Protein AF-W4FJN4-F1 (afdb_monomer_lite)

Foldseek 3Di:
DDDDDDDDDDPDPDDDPDPPPDPPPQDPVNLVVLQVVQVVQDDPNDHDPCSLVVSCVVVVHDSVLSVLQNVQQVVCVVVVDPGGDRDDPQDDPDDDDQPDDPVLLVVLQVPDDPVQNPDPVSSCVSSVNDDDD

Organism: Aphanomyces astaci (NCBI:txid112090)

InterPro domains:
  IPR056671 Domain of unknown function DUF7769 [PF24964] (26-80)

Radius of gyration: 27.12 Å; chains: 1; bounding box: 50×63×82 Å

Secondary structure (DSSP, 8-state):
---------------PPP------PPPHHHHHHHHHHHHHH-BTTBPPTTHHHHHHHHTTS-HHHHHHHHHHHHHHHHTT-SS-----SS-TT-SPPPSS-HHHHHHHHHHS-GGGGSSHHHHHHHH--S---

Structure (mmCIF, N/CA/C/O backbone):
data_AF-W4FJN4-F1
#
_entry.id   AF-W4FJN4-F1
#
loop_
_atom_site.group_PDB
_atom_site.id
_atom_site.type_symbol
_atom_site.label_atom_id
_atom_site.label_alt_id
_atom_site.label_comp_id
_atom_site.label_asym_id
_atom_site.label_entity_id
_atom_site.label_seq_id
_atom_site.pdbx_PDB_ins_code
_atom_site.Cartn_x
_atom_site.Cartn_y
_atom_site.Cartn_z
_atom_site.occupancy
_atom_site.B_iso_or_equiv
_atom_site.auth_seq_id
_atom_site.auth_comp_id
_atom_site.auth_asym_id
_atom_site.auth_atom_id
_atom_site.pdbx_PDB_model_num
ATOM 1 N N . MET A 1 1 ? -7.829 47.337 -46.753 1.00 44.72 1 MET A N 1
ATOM 2 C CA . MET A 1 1 ? -7.015 46.682 -45.707 1.00 44.72 1 MET A CA 1
ATOM 3 C C . MET A 1 1 ? -7.928 46.380 -44.525 1.00 44.72 1 MET A C 1
ATOM 5 O O . MET A 1 1 ? -8.269 47.316 -43.812 1.00 44.72 1 MET A O 1
ATOM 9 N N . PRO A 1 2 ? -8.456 45.152 -44.391 1.00 44.38 2 PRO A N 1
ATOM 10 C CA . PRO A 1 2 ? -9.391 44.822 -43.322 1.00 44.38 2 PRO A CA 1
ATOM 11 C C . PRO A 1 2 ? -8.666 44.560 -41.995 1.00 44.38 2 PRO A C 1
ATOM 13 O O . PRO A 1 2 ? -7.574 44.000 -41.954 1.00 44.38 2 PRO A O 1
ATOM 16 N N . GLN A 1 3 ? -9.314 45.019 -40.929 1.00 43.03 3 GLN A N 1
ATOM 17 C CA . GLN A 1 3 ? -8.915 44.954 -39.527 1.00 43.03 3 GLN A CA 1
ATOM 18 C C . GLN A 1 3 ? -8.978 43.505 -39.021 1.00 43.03 3 GLN A C 1
ATOM 20 O O . GLN A 1 3 ? -9.995 42.838 -39.206 1.00 43.03 3 GLN A O 1
ATOM 25 N N . GLN A 1 4 ? -7.926 43.024 -38.356 1.00 43.47 4 GLN A N 1
ATOM 26 C CA . GLN A 1 4 ? -7.925 41.703 -37.728 1.00 43.47 4 GLN A CA 1
ATOM 27 C C . GLN A 1 4 ? -8.378 41.826 -36.270 1.00 43.47 4 GLN A C 1
ATOM 29 O O . GLN A 1 4 ? -7.708 42.414 -35.424 1.00 43.47 4 GLN A O 1
ATOM 34 N N . THR A 1 5 ? -9.565 41.293 -36.001 1.00 53.88 5 THR A N 1
ATOM 35 C CA . THR A 1 5 ? -10.215 41.248 -34.691 1.00 53.88 5 THR A CA 1
ATOM 36 C C . THR A 1 5 ? -9.515 40.253 -33.767 1.00 53.88 5 THR A C 1
ATOM 38 O O . THR A 1 5 ? -9.369 39.078 -34.108 1.00 53.88 5 THR A O 1
ATOM 41 N N . ASN A 1 6 ? -9.130 40.714 -32.579 1.00 45.78 6 ASN A N 1
ATOM 42 C CA . ASN A 1 6 ? -8.540 39.904 -31.519 1.00 45.78 6 ASN A CA 1
ATOM 43 C C . ASN A 1 6 ? -9.647 39.083 -30.823 1.00 45.78 6 ASN A C 1
ATOM 45 O O . ASN A 1 6 ? -10.497 39.650 -30.138 1.00 45.78 6 ASN A O 1
ATOM 49 N N . MET A 1 7 ? -9.659 37.760 -31.008 1.00 37.69 7 MET A N 1
ATOM 50 C CA . MET A 1 7 ? -10.557 36.833 -30.305 1.00 37.69 7 MET A CA 1
ATOM 51 C C . MET A 1 7 ? -9.766 36.058 -29.245 1.00 37.69 7 MET A C 1
ATOM 53 O O . MET A 1 7 ? -8.932 35.214 -29.565 1.00 37.69 7 MET A O 1
ATOM 57 N N . SER A 1 8 ? -10.044 36.348 -27.974 1.00 46.12 8 SER A N 1
ATOM 58 C CA . SER A 1 8 ? -9.576 35.583 -26.813 1.00 46.12 8 SER A CA 1
ATOM 59 C C . SER A 1 8 ? -10.235 34.203 -26.741 1.00 46.12 8 SER A C 1
ATOM 61 O O . SER A 1 8 ? -11.449 34.111 -26.925 1.00 46.12 8 SER A O 1
ATOM 63 N N . PRO A 1 9 ? -9.536 33.167 -26.252 1.00 44.12 9 PRO A N 1
ATOM 64 C CA . PRO A 1 9 ? -10.188 32.096 -25.523 1.00 44.12 9 PRO A CA 1
ATOM 65 C C . PRO A 1 9 ? -10.043 32.333 -24.016 1.00 44.12 9 PRO A C 1
ATOM 67 O O . PRO A 1 9 ? -8.969 32.253 -23.422 1.00 44.12 9 PRO A O 1
ATOM 70 N N . LYS A 1 10 ? -11.187 32.633 -23.400 1.00 42.94 10 LYS A N 1
ATOM 71 C CA . LYS A 1 10 ? -11.436 32.622 -21.958 1.00 42.94 10 LYS A CA 1
ATOM 72 C C . LYS A 1 10 ? -11.118 31.225 -21.416 1.00 42.94 10 LYS A C 1
ATOM 74 O O . LYS A 1 10 ? -11.887 30.291 -21.626 1.00 42.94 10 LYS A O 1
ATOM 79 N N . VAL A 1 11 ? -9.989 31.079 -20.727 1.00 39.72 11 VAL A N 1
ATOM 80 C CA . VAL A 1 11 ? -9.636 29.846 -20.011 1.00 39.72 11 VAL A CA 1
ATOM 81 C C . VAL A 1 11 ? -10.647 29.630 -18.888 1.00 39.72 11 VAL A C 1
ATOM 83 O O . VAL A 1 11 ? -10.662 30.344 -17.885 1.00 39.72 11 VAL A O 1
ATOM 86 N N . ALA A 1 12 ? -11.537 28.659 -19.085 1.00 39.62 12 ALA A N 1
ATOM 87 C CA . ALA A 1 12 ? -12.405 28.155 -18.038 1.00 39.62 12 ALA A CA 1
ATOM 88 C C . ALA A 1 12 ? -11.524 27.496 -16.970 1.00 39.62 12 ALA A C 1
ATOM 90 O O . ALA A 1 12 ? -10.862 26.489 -17.222 1.00 39.62 12 ALA A O 1
ATOM 91 N N . SER A 1 13 ? -11.497 28.101 -15.783 1.00 43.59 13 SER A N 1
ATOM 92 C CA . SER A 1 13 ? -10.880 27.531 -14.590 1.00 43.59 13 SER A CA 1
ATOM 93 C C . SER A 1 13 ? -11.606 26.232 -14.246 1.00 43.59 13 SER A C 1
ATOM 95 O O . SER A 1 13 ? -12.709 26.247 -13.696 1.00 43.59 13 SER A O 1
ATOM 97 N N . ALA A 1 14 ? -11.023 25.099 -14.638 1.00 51.50 14 ALA A N 1
ATOM 98 C CA . ALA A 1 14 ? -11.490 23.790 -14.222 1.00 51.50 14 ALA A CA 1
ATOM 99 C C . ALA A 1 14 ? -11.287 23.683 -12.707 1.00 51.50 14 ALA A C 1
ATOM 101 O O . ALA A 1 14 ? -10.160 23.578 -12.219 1.00 51.50 14 ALA A O 1
ATOM 102 N N . VAL A 1 15 ? -12.390 23.746 -11.960 1.00 49.38 15 VAL A N 1
ATOM 103 C CA . VAL A 1 15 ? -12.421 23.469 -10.524 1.00 49.38 15 VAL A CA 1
ATOM 104 C C . VAL A 1 15 ? -11.845 22.072 -10.314 1.00 49.38 15 VAL A C 1
ATOM 106 O O . VAL A 1 15 ? -12.453 21.069 -10.685 1.00 49.38 15 VAL A O 1
ATOM 109 N N . ALA A 1 16 ? -10.639 22.016 -9.750 1.00 52.22 16 ALA A N 1
ATOM 110 C CA . ALA A 1 16 ? -10.006 20.765 -9.372 1.00 52.22 16 ALA A CA 1
ATOM 111 C C . ALA A 1 16 ? -10.939 20.010 -8.407 1.00 52.22 16 ALA A C 1
ATOM 113 O O . ALA A 1 16 ? -11.450 20.622 -7.461 1.00 52.22 16 ALA A O 1
ATOM 114 N N . PRO A 1 17 ? -11.178 18.702 -8.608 1.00 46.06 17 PRO A N 1
ATOM 115 C CA . PRO A 1 17 ? -12.047 17.947 -7.722 1.00 46.06 17 PRO A CA 1
ATOM 116 C C . PRO A 1 17 ? -11.503 18.013 -6.294 1.00 46.06 17 PRO A C 1
ATOM 118 O O . PRO A 1 17 ? -10.303 17.842 -6.052 1.00 46.06 17 PRO A O 1
ATOM 121 N N . ALA A 1 18 ? -12.401 18.274 -5.345 1.00 50.91 18 ALA A N 1
ATOM 122 C CA . ALA A 1 18 ? -12.087 18.310 -3.927 1.00 50.91 18 ALA A CA 1
ATOM 123 C C . ALA A 1 18 ? -11.326 17.034 -3.537 1.00 50.91 18 ALA A C 1
ATOM 125 O O . ALA A 1 18 ? -11.821 15.920 -3.715 1.00 50.91 18 ALA A O 1
ATOM 126 N N . ARG A 1 19 ? -10.100 17.191 -3.016 1.00 48.19 19 ARG A N 1
ATOM 127 C CA . ARG A 1 19 ? -9.284 16.080 -2.507 1.00 48.19 19 ARG A CA 1
ATOM 128 C C . ARG A 1 19 ? -10.119 15.309 -1.489 1.00 48.19 19 ARG A C 1
ATOM 130 O O . ARG A 1 19 ? -10.310 15.784 -0.369 1.00 48.19 19 ARG A O 1
ATOM 137 N N . VAL A 1 20 ? -10.570 14.110 -1.851 1.00 51.72 20 VAL A N 1
ATOM 138 C CA . VAL A 1 20 ? -11.131 13.156 -0.894 1.00 51.72 20 VAL A CA 1
ATOM 139 C C . VAL A 1 20 ? -10.001 12.811 0.075 1.00 51.72 20 VAL A C 1
ATOM 141 O O . VAL A 1 20 ? -9.142 11.976 -0.203 1.00 51.72 20 VAL A O 1
ATOM 144 N N . ARG A 1 21 ? -9.939 13.524 1.205 1.00 48.69 21 ARG A N 1
ATOM 145 C CA . ARG A 1 21 ? -8.987 13.282 2.295 1.00 48.69 21 ARG A CA 1
ATOM 146 C C . ARG A 1 21 ? -9.430 12.059 3.091 1.00 48.69 21 ARG A C 1
ATOM 148 O O . ARG A 1 21 ? -9.800 12.141 4.250 1.00 48.69 21 ARG A O 1
ATOM 155 N N . GLY A 1 22 ? -9.331 10.908 2.444 1.00 49.91 22 GLY A N 1
ATOM 156 C CA . GLY A 1 22 ? -9.168 9.617 3.085 1.00 49.91 22 GLY A CA 1
ATOM 157 C C . GLY A 1 22 ? -8.015 8.943 2.365 1.00 49.91 22 GLY A C 1
ATOM 158 O O . GLY A 1 22 ? -8.133 8.649 1.179 1.00 49.91 22 GLY A O 1
ATOM 159 N N . LYS A 1 23 ? -6.875 8.755 3.037 1.00 58.75 23 LYS A N 1
ATOM 160 C CA . LYS A 1 23 ? -5.744 7.996 2.487 1.00 58.75 23 LYS A CA 1
ATOM 161 C C . LYS A 1 23 ? -6.207 6.548 2.317 1.00 58.75 23 LYS A C 1
ATOM 163 O O . LYS A 1 23 ? -6.038 5.740 3.223 1.00 58.75 23 LYS A O 1
ATOM 168 N N . LYS A 1 24 ? -6.840 6.224 1.188 1.00 66.50 24 LYS A N 1
ATOM 169 C CA . LYS A 1 24 ? -7.115 4.836 0.823 1.00 66.50 24 LYS A CA 1
ATOM 170 C C . LYS A 1 24 ? -5.751 4.174 0.665 1.00 66.50 24 LYS A C 1
ATOM 172 O O . LYS A 1 24 ? -4.945 4.595 -0.163 1.00 66.50 24 LYS A O 1
ATOM 177 N N . HIS A 1 25 ? -5.445 3.216 1.535 1.00 77.94 25 HIS A N 1
ATOM 178 C CA . HIS A 1 25 ? -4.229 2.429 1.394 1.00 77.94 25 HIS A CA 1
ATOM 179 C C . HIS A 1 25 ? -4.260 1.744 0.028 1.00 77.94 25 HIS A C 1
ATOM 181 O O . HIS A 1 25 ? -5.277 1.154 -0.331 1.00 77.94 25 HIS A O 1
ATOM 187 N N . LEU A 1 26 ? -3.156 1.827 -0.721 1.00 88.00 26 LEU A N 1
ATOM 188 C CA . LEU A 1 26 ? -3.045 1.108 -1.987 1.00 88.00 26 LEU A CA 1
ATOM 189 C C . LEU A 1 26 ? -3.280 -0.382 -1.744 1.00 88.00 26 LEU A C 1
ATOM 191 O O . LEU A 1 26 ? -2.601 -0.982 -0.898 1.00 88.00 26 LEU A O 1
ATOM 195 N N . THR A 1 27 ? -4.221 -0.952 -2.493 1.00 89.44 27 THR A N 1
ATOM 196 C CA . THR A 1 27 ? -4.512 -2.386 -2.465 1.00 89.44 27 THR A CA 1
ATOM 197 C C . THR A 1 27 ? -3.313 -3.175 -2.986 1.00 89.44 27 THR A C 1
ATOM 199 O O . THR A 1 27 ? -2.436 -2.633 -3.663 1.00 89.44 27 THR A O 1
ATOM 202 N N . LEU A 1 28 ? -3.255 -4.473 -2.680 1.00 89.81 28 LEU A N 1
ATOM 203 C CA . LEU A 1 28 ? -2.182 -5.328 -3.186 1.00 89.81 28 LEU A CA 1
ATOM 204 C C . LEU A 1 28 ? -2.148 -5.323 -4.725 1.00 89.81 28 LEU A C 1
ATOM 206 O O . LEU A 1 28 ? -1.089 -5.103 -5.299 1.00 89.81 28 LEU A O 1
ATOM 210 N N . ALA A 1 29 ? -3.305 -5.436 -5.383 1.00 90.94 29 ALA A N 1
ATOM 211 C CA . ALA A 1 29 ? -3.412 -5.376 -6.842 1.00 90.94 29 ALA A CA 1
ATOM 212 C C . ALA A 1 29 ? -2.872 -4.056 -7.429 1.00 90.94 29 ALA A C 1
ATOM 214 O O . ALA A 1 29 ? -2.100 -4.074 -8.384 1.00 90.94 29 ALA A O 1
ATOM 215 N N . GLN A 1 30 ? -3.195 -2.908 -6.816 1.00 92.69 30 GLN A N 1
ATOM 216 C CA . GLN A 1 30 ? -2.644 -1.613 -7.239 1.00 92.69 30 GLN A CA 1
ATOM 217 C C . GLN A 1 30 ? -1.121 -1.570 -7.101 1.00 92.69 30 GLN A C 1
ATOM 219 O O . GLN A 1 30 ? -0.431 -1.045 -7.969 1.00 92.69 30 GLN A O 1
ATOM 224 N N . ARG A 1 31 ? -0.584 -2.137 -6.019 1.00 94.75 31 ARG A N 1
ATOM 225 C CA . ARG A 1 31 ? 0.862 -2.207 -5.789 1.00 94.75 31 ARG A CA 1
ATOM 226 C C . ARG A 1 31 ? 1.578 -3.106 -6.795 1.00 94.75 31 ARG A C 1
ATOM 228 O O . ARG A 1 31 ? 2.667 -2.739 -7.225 1.00 94.75 31 ARG A O 1
ATOM 235 N N . HIS A 1 32 ? 0.971 -4.230 -7.180 1.00 94.25 32 HIS A N 1
ATOM 236 C CA . HIS A 1 32 ? 1.477 -5.073 -8.266 1.00 94.25 32 HIS A CA 1
ATOM 237 C C . HIS A 1 32 ? 1.516 -4.299 -9.578 1.00 94.25 32 HIS A C 1
ATOM 239 O O . HIS A 1 32 ? 2.577 -4.210 -10.188 1.00 94.25 32 HIS A O 1
ATOM 245 N N . ARG A 1 33 ? 0.414 -3.633 -9.943 1.00 95.56 33 ARG A N 1
ATOM 246 C CA . ARG A 1 33 ? 0.359 -2.853 -11.182 1.00 95.56 33 ARG A CA 1
ATOM 247 C C . ARG A 1 33 ? 1.392 -1.724 -11.219 1.00 95.56 33 ARG A C 1
ATOM 249 O O . ARG A 1 33 ? 2.010 -1.492 -12.250 1.00 95.56 33 ARG A O 1
ATOM 256 N N . ILE A 1 34 ? 1.612 -1.045 -10.091 1.00 96.00 34 ILE A N 1
ATOM 257 C CA . ILE A 1 34 ? 2.682 -0.045 -9.949 1.00 96.00 34 ILE A CA 1
ATOM 258 C C . ILE A 1 34 ? 4.050 -0.671 -10.218 1.00 96.00 34 ILE A C 1
ATOM 260 O O . ILE A 1 34 ? 4.863 -0.083 -10.922 1.00 96.00 34 ILE A O 1
ATOM 264 N N . TYR A 1 35 ? 4.327 -1.833 -9.627 1.00 95.69 35 TYR A N 1
ATOM 265 C CA . TYR A 1 35 ? 5.623 -2.482 -9.773 1.00 95.69 35 TYR A CA 1
ATOM 266 C C . TYR A 1 35 ? 5.871 -2.970 -11.204 1.00 95.69 35 TYR A C 1
ATOM 268 O O . TYR A 1 35 ? 6.958 -2.748 -11.723 1.00 95.69 35 TYR A O 1
ATOM 276 N N . GLU A 1 36 ? 4.865 -3.555 -11.854 1.00 95.12 36 GLU A N 1
ATOM 277 C CA . GLU A 1 36 ? 4.913 -3.930 -13.274 1.00 95.12 36 GLU A CA 1
ATOM 278 C C . GLU A 1 36 ? 5.208 -2.724 -14.167 1.00 95.12 36 GLU A C 1
ATOM 280 O O . GLU A 1 36 ? 6.133 -2.771 -14.967 1.00 95.12 36 GLU A O 1
ATOM 285 N N . LEU A 1 37 ? 4.502 -1.608 -13.965 1.00 96.00 37 LEU A N 1
ATOM 286 C CA . LEU A 1 37 ? 4.737 -0.385 -14.731 1.00 96.00 37 LEU A CA 1
ATOM 287 C C . LEU A 1 37 ? 6.160 0.154 -14.526 1.00 96.00 37 LEU A C 1
ATOM 289 O O . LEU A 1 37 ? 6.801 0.615 -15.464 1.00 96.00 37 LEU A O 1
ATOM 293 N N . LEU A 1 38 ? 6.688 0.085 -13.301 1.00 95.81 38 LEU A N 1
ATOM 294 C CA . LEU A 1 38 ? 8.082 0.450 -13.052 1.00 95.81 38 LEU A CA 1
ATOM 295 C C . LEU A 1 38 ? 9.054 -0.499 -13.759 1.00 95.81 38 LEU A C 1
ATOM 297 O O . LEU A 1 38 ? 10.090 -0.033 -14.213 1.00 95.81 38 LEU A O 1
ATOM 301 N N . LEU A 1 39 ? 8.747 -1.794 -13.868 1.00 94.38 39 LEU A N 1
ATOM 302 C CA . LEU A 1 39 ? 9.565 -2.736 -14.637 1.00 94.38 39 LEU A CA 1
ATOM 303 C C . LEU A 1 39 ? 9.524 -2.437 -16.140 1.00 94.38 39 LEU A C 1
ATOM 305 O O . LEU A 1 39 ? 10.571 -2.493 -16.771 1.00 94.38 39 LEU A O 1
ATOM 309 N N . GLU A 1 40 ? 8.362 -2.070 -16.689 1.00 94.88 40 GLU A N 1
ATOM 310 C CA . GLU A 1 40 ? 8.206 -1.652 -18.093 1.00 94.88 40 GLU A CA 1
ATOM 311 C C . GLU A 1 40 ? 9.023 -0.385 -18.406 1.00 94.88 40 GLU A C 1
ATOM 313 O O . GLU A 1 40 ? 9.625 -0.267 -19.470 1.00 94.88 40 GLU A O 1
ATOM 318 N N . ILE A 1 41 ? 9.064 0.560 -17.463 1.00 93.88 41 ILE A N 1
ATOM 319 C CA . ILE A 1 41 ? 9.801 1.827 -17.584 1.00 93.88 41 ILE A CA 1
ATOM 320 C C . ILE A 1 41 ? 11.309 1.646 -17.330 1.00 93.88 41 ILE A C 1
ATOM 322 O O . ILE A 1 41 ? 12.133 2.451 -17.771 1.00 93.88 41 ILE A O 1
ATOM 326 N N . CYS A 1 42 ? 11.680 0.629 -16.559 1.00 94.19 42 CYS A N 1
ATOM 327 C CA . CYS A 1 42 ? 13.047 0.399 -16.132 1.00 94.19 42 CYS A CA 1
ATOM 328 C C . CYS A 1 42 ? 13.904 -0.118 -17.290 1.00 94.19 42 CYS A C 1
ATOM 330 O O . CYS A 1 42 ? 13.628 -1.159 -17.880 1.00 94.19 42 CYS A O 1
ATOM 332 N N . VAL A 1 43 ? 15.005 0.577 -17.564 1.00 91.81 43 VAL A N 1
ATOM 333 C CA . VAL A 1 43 ? 15.974 0.191 -18.592 1.00 91.81 43 VAL A CA 1
ATOM 334 C C . VAL A 1 43 ? 17.271 -0.190 -17.894 1.00 91.81 43 VAL A C 1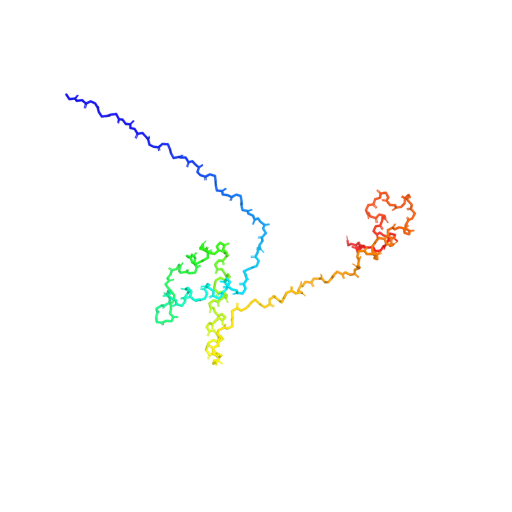
ATOM 336 O O . VAL A 1 43 ? 17.779 0.559 -17.063 1.00 91.81 43 VAL A O 1
ATOM 339 N N . GLN A 1 44 ? 17.790 -1.386 -18.187 1.00 88.12 44 GLN A N 1
ATOM 340 C CA . GLN A 1 44 ? 19.026 -1.920 -17.588 1.00 88.12 44 GLN A CA 1
ATOM 341 C C . GLN A 1 44 ? 19.032 -1.950 -16.045 1.00 88.12 44 GLN A C 1
ATOM 343 O O . GLN A 1 44 ? 20.081 -1.912 -15.409 1.00 88.12 44 GLN A O 1
ATOM 348 N N . GLY A 1 45 ? 17.858 -2.060 -15.418 1.00 85.56 45 GLY A N 1
ATOM 349 C CA . GLY A 1 45 ? 17.743 -2.112 -13.959 1.00 85.56 45 GLY A CA 1
ATOM 350 C C . GLY A 1 45 ? 17.661 -0.746 -13.272 1.00 85.56 45 GLY A C 1
ATOM 351 O O . GLY A 1 45 ? 17.466 -0.723 -12.054 1.00 85.56 45 GLY A O 1
ATOM 352 N N . GLU A 1 46 ? 17.720 0.349 -14.036 1.00 90.25 46 GLU A N 1
ATOM 353 C CA . GLU A 1 46 ? 17.597 1.723 -13.554 1.00 90.25 46 GLU A CA 1
ATOM 354 C C . GLU A 1 46 ? 16.308 2.392 -14.045 1.00 90.25 46 GLU A C 1
ATOM 356 O O . GLU A 1 46 ? 15.770 2.085 -15.111 1.00 90.25 46 GLU A O 1
ATOM 361 N N . LEU A 1 47 ? 15.783 3.312 -13.237 1.00 92.94 47 LEU A N 1
ATOM 362 C CA . LEU A 1 47 ? 14.595 4.098 -13.567 1.00 92.94 47 LEU A CA 1
ATOM 363 C C . LEU A 1 47 ? 15.009 5.497 -14.010 1.00 92.94 47 LEU A C 1
ATOM 365 O O . LEU A 1 47 ? 15.836 6.141 -13.363 1.00 92.94 47 LEU A O 1
ATOM 369 N N . HIS A 1 48 ? 14.385 6.004 -15.073 1.00 91.31 48 HIS A N 1
ATOM 370 C CA . HIS A 1 48 ? 14.649 7.367 -15.520 1.00 91.31 48 HIS A CA 1
ATOM 371 C C . HIS A 1 48 ? 14.283 8.396 -14.440 1.00 91.31 48 HIS A C 1
ATOM 373 O O . HIS A 1 48 ? 13.401 8.196 -13.590 1.00 91.31 48 HIS A O 1
ATOM 379 N N . ARG A 1 49 ? 14.931 9.565 -14.501 1.00 92.25 49 ARG A N 1
ATOM 380 C CA . ARG A 1 49 ? 14.624 10.676 -13.597 1.00 92.25 49 ARG A CA 1
ATOM 381 C C . ARG A 1 49 ? 13.143 11.035 -13.712 1.00 92.25 49 ARG A C 1
ATOM 383 O O . ARG A 1 49 ? 12.611 11.193 -14.806 1.00 92.25 49 ARG A O 1
ATOM 390 N N . GLY A 1 50 ? 12.471 11.146 -12.570 1.00 93.25 50 GLY A N 1
ATOM 391 C CA . GLY A 1 50 ? 11.050 11.487 -12.521 1.00 93.25 50 GLY A CA 1
ATOM 392 C C . GLY A 1 50 ? 10.079 10.321 -12.740 1.00 93.25 50 GLY A C 1
ATOM 393 O O . GLY A 1 50 ? 8.892 10.532 -12.516 1.00 93.25 50 GLY A O 1
ATOM 394 N N . ALA A 1 51 ? 10.535 9.099 -13.058 1.00 94.31 51 ALA A N 1
ATOM 395 C CA . ALA A 1 51 ? 9.659 7.925 -13.211 1.00 94.31 51 ALA A CA 1
ATOM 396 C C . ALA A 1 51 ? 8.752 7.714 -11.990 1.00 94.31 51 ALA A C 1
ATOM 398 O O . ALA A 1 51 ? 7.541 7.549 -12.107 1.00 94.31 51 ALA A O 1
ATOM 399 N N . MET A 1 52 ? 9.327 7.825 -10.789 1.00 94.62 52 MET A N 1
ATOM 400 C CA . MET A 1 52 ? 8.581 7.682 -9.537 1.00 94.62 52 MET A CA 1
ATOM 401 C C . MET A 1 52 ? 7.479 8.734 -9.381 1.00 94.62 52 MET A C 1
ATOM 403 O O . MET A 1 52 ? 6.406 8.424 -8.873 1.00 94.62 52 MET A O 1
ATOM 407 N N . LEU A 1 53 ? 7.743 9.980 -9.793 1.00 95.50 53 LEU A N 1
ATOM 408 C CA . LEU A 1 53 ? 6.763 11.067 -9.733 1.00 95.50 53 LEU A CA 1
ATOM 409 C C . LEU A 1 53 ? 5.664 10.867 -10.775 1.00 95.50 53 LEU A C 1
ATOM 411 O O . LEU A 1 53 ? 4.493 11.042 -10.452 1.00 95.50 53 LEU A O 1
ATOM 415 N N . TYR A 1 54 ? 6.040 10.451 -11.983 1.00 95.19 54 TYR A N 1
ATOM 416 C CA . TYR A 1 54 ? 5.105 10.119 -13.050 1.00 95.19 54 TYR A CA 1
ATOM 417 C C . TYR A 1 54 ? 4.125 9.024 -12.605 1.00 95.19 54 TYR A C 1
ATOM 419 O O . TYR A 1 54 ? 2.913 9.237 -12.615 1.00 95.19 54 TYR A O 1
ATOM 427 N N . VAL A 1 55 ? 4.631 7.896 -12.097 1.00 95.69 55 VAL A N 1
ATOM 428 C CA . VAL A 1 55 ? 3.781 6.802 -11.600 1.00 95.69 55 VAL A CA 1
ATOM 429 C C . VAL A 1 55 ? 2.955 7.245 -10.386 1.00 95.69 55 VAL A C 1
ATOM 431 O O . VAL A 1 55 ? 1.773 6.926 -10.290 1.00 95.69 55 VAL A O 1
ATOM 434 N N . ALA A 1 56 ? 3.521 8.042 -9.476 1.00 94.50 56 ALA A N 1
ATOM 435 C CA . ALA A 1 56 ? 2.781 8.566 -8.327 1.00 94.50 56 ALA A CA 1
ATOM 436 C C . ALA A 1 56 ? 1.572 9.425 -8.735 1.00 94.50 56 ALA A C 1
ATOM 438 O O . ALA A 1 56 ? 0.521 9.336 -8.099 1.00 94.50 56 ALA A O 1
ATOM 439 N N . GLN A 1 57 ? 1.695 10.219 -9.804 1.00 94.25 57 GLN A N 1
ATOM 440 C CA . GLN A 1 57 ? 0.589 11.007 -10.349 1.00 94.25 57 GLN A CA 1
ATOM 441 C C . GLN A 1 57 ? -0.509 10.114 -10.943 1.00 94.25 57 GLN A C 1
ATOM 443 O O . GLN A 1 57 ? -1.681 10.346 -10.650 1.00 94.25 57 GLN A O 1
ATOM 448 N N . GLN A 1 58 ? -0.142 9.062 -11.687 1.00 93.56 58 GLN A N 1
ATOM 449 C CA . GLN A 1 58 ? -1.098 8.100 -12.263 1.00 93.56 58 GLN A CA 1
ATOM 450 C C . GLN A 1 58 ? -1.942 7.405 -11.183 1.00 93.56 58 GLN A C 1
ATOM 452 O O . GLN A 1 58 ? -3.153 7.260 -11.323 1.00 93.56 58 GLN A O 1
ATOM 457 N N . PHE A 1 59 ? -1.314 7.024 -10.067 1.00 90.88 59 PHE A N 1
ATOM 458 C CA . PHE A 1 59 ? -1.980 6.339 -8.952 1.00 90.88 59 PHE A CA 1
ATOM 459 C C . PHE A 1 59 ? -2.468 7.287 -7.842 1.00 90.88 59 PHE A C 1
ATOM 461 O O . PHE A 1 59 ? -2.946 6.822 -6.806 1.00 90.88 59 PHE A O 1
ATOM 468 N N . GLN A 1 60 ? -2.352 8.606 -8.042 1.00 90.88 60 GLN A N 1
ATOM 469 C CA . GLN A 1 60 ? -2.739 9.654 -7.087 1.00 90.88 60 GLN A CA 1
ATOM 470 C C . GLN A 1 60 ? -2.191 9.427 -5.664 1.00 90.88 60 GLN A C 1
ATOM 472 O O . GLN A 1 60 ? -2.874 9.661 -4.662 1.00 90.88 60 GLN A O 1
ATOM 477 N N . CYS A 1 61 ? -0.944 8.968 -5.557 1.00 90.19 61 CYS A N 1
ATOM 478 C CA . CYS A 1 61 ? -0.301 8.663 -4.283 1.00 90.19 61 CYS A CA 1
ATOM 479 C C . CYS A 1 61 ? 0.996 9.460 -4.080 1.00 90.19 61 CYS A C 1
ATOM 481 O O . CYS A 1 61 ? 1.440 10.212 -4.941 1.00 90.19 61 CYS A O 1
ATOM 483 N N . ASP A 1 62 ? 1.604 9.326 -2.902 1.00 90.75 62 ASP A N 1
ATOM 484 C CA . ASP A 1 62 ? 2.891 9.960 -2.600 1.00 90.75 62 ASP A CA 1
ATOM 485 C C . ASP A 1 62 ? 4.031 9.190 -3.291 1.00 90.75 62 ASP A C 1
ATOM 487 O O . ASP A 1 62 ? 4.052 7.955 -3.272 1.00 90.75 62 ASP A O 1
ATOM 491 N N . SER A 1 63 ? 4.998 9.899 -3.876 1.00 92.50 63 SER A N 1
ATOM 492 C CA . SER A 1 63 ? 6.150 9.290 -4.557 1.00 92.50 63 SER A CA 1
ATOM 493 C C . SER A 1 63 ? 7.020 8.443 -3.628 1.00 92.50 63 SER A C 1
ATOM 495 O O . SER A 1 63 ? 7.647 7.482 -4.078 1.00 92.50 63 SER A O 1
ATOM 497 N N . ARG A 1 64 ? 6.994 8.708 -2.315 1.00 92.94 64 ARG A N 1
ATOM 498 C CA . ARG A 1 64 ? 7.634 7.854 -1.305 1.00 92.94 64 ARG A CA 1
ATOM 499 C C . ARG A 1 64 ? 7.044 6.449 -1.300 1.00 92.94 64 ARG A C 1
ATOM 501 O O . ARG A 1 64 ? 7.784 5.486 -1.128 1.00 92.94 64 ARG A O 1
ATOM 508 N N . ILE A 1 65 ? 5.735 6.303 -1.526 1.00 91.88 65 ILE A N 1
ATOM 509 C CA . ILE A 1 65 ? 5.085 4.985 -1.584 1.00 91.88 65 ILE A CA 1
ATOM 510 C C . ILE A 1 65 ? 5.605 4.193 -2.787 1.00 91.88 65 ILE A C 1
ATOM 512 O O . ILE A 1 65 ? 5.930 3.016 -2.635 1.00 91.88 65 ILE A O 1
ATOM 516 N N . ILE A 1 66 ? 5.745 4.847 -3.944 1.00 94.94 66 ILE A N 1
ATOM 517 C CA . ILE A 1 66 ? 6.294 4.238 -5.162 1.00 94.94 66 ILE A CA 1
ATOM 518 C C . ILE A 1 66 ? 7.749 3.798 -4.937 1.00 94.94 66 ILE A C 1
ATOM 520 O O . ILE A 1 66 ? 8.093 2.648 -5.202 1.00 94.94 66 ILE A O 1
ATOM 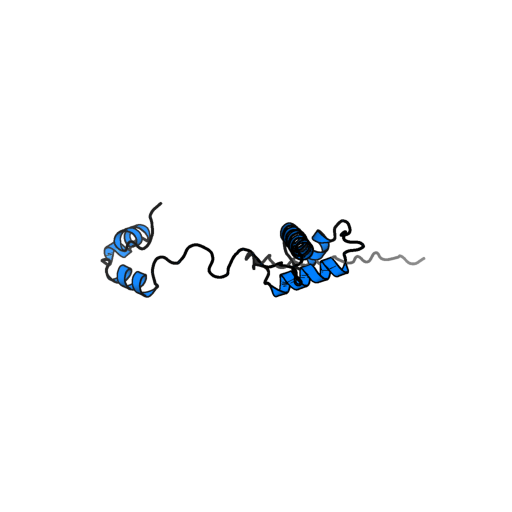524 N N . SER A 1 67 ? 8.580 4.659 -4.341 1.00 94.81 67 SER A N 1
ATOM 525 C CA . SER A 1 67 ? 9.968 4.320 -3.984 1.00 94.81 67 SER A CA 1
ATOM 526 C C . SER A 1 67 ? 10.056 3.114 -3.032 1.00 94.81 67 SER A C 1
ATOM 528 O O . SER A 1 67 ? 10.855 2.192 -3.228 1.00 94.81 67 SER A O 1
ATOM 530 N N . HIS A 1 68 ? 9.173 3.051 -2.032 1.00 93.56 68 HIS A N 1
ATOM 531 C CA . HIS A 1 68 ? 9.073 1.906 -1.125 1.00 93.56 68 HIS A CA 1
ATOM 532 C C . HIS A 1 68 ? 8.616 0.612 -1.809 1.00 93.56 68 HIS A C 1
ATOM 534 O O . HIS A 1 68 ? 8.964 -0.473 -1.345 1.00 93.56 68 HIS A O 1
ATOM 540 N N . ILE A 1 69 ? 7.769 0.696 -2.833 1.00 94.69 69 ILE A N 1
ATOM 541 C CA . ILE A 1 69 ? 7.342 -0.457 -3.636 1.00 94.69 69 ILE A CA 1
ATOM 542 C C . ILE A 1 69 ? 8.523 -0.970 -4.462 1.00 94.69 69 ILE A C 1
ATOM 544 O O . ILE A 1 69 ? 8.842 -2.154 -4.387 1.00 94.69 69 ILE A O 1
ATOM 548 N N . TRP A 1 70 ? 9.215 -0.071 -5.166 1.00 95.38 70 TRP A N 1
ATOM 549 C CA . TRP A 1 70 ? 10.366 -0.403 -6.005 1.00 95.38 70 TRP A CA 1
ATOM 550 C C . TRP A 1 70 ? 11.482 -1.095 -5.223 1.00 95.38 70 TRP A C 1
ATOM 552 O O . TRP A 1 70 ? 11.881 -2.213 -5.549 1.00 95.38 70 TRP A O 1
ATOM 562 N N . SER A 1 71 ? 11.949 -0.450 -4.151 1.00 93.50 71 SER A N 1
ATOM 563 C CA . SER A 1 71 ? 13.025 -0.968 -3.299 1.00 93.50 71 SER A CA 1
ATOM 564 C C . SER A 1 71 ? 12.696 -2.346 -2.722 1.00 93.50 71 SER A C 1
ATOM 566 O O . SER A 1 71 ? 13.538 -3.241 -2.769 1.00 93.50 71 SER A O 1
ATOM 568 N N . ARG A 1 72 ? 11.464 -2.554 -2.239 1.00 93.06 72 ARG A N 1
ATOM 569 C CA . ARG A 1 72 ? 11.019 -3.856 -1.720 1.00 93.06 72 ARG A CA 1
ATOM 570 C C . ARG A 1 72 ? 10.960 -4.928 -2.795 1.00 93.06 72 ARG A C 1
ATOM 572 O O . ARG A 1 72 ? 11.523 -6.001 -2.593 1.00 93.06 72 ARG A O 1
ATOM 579 N N . GLY A 1 73 ? 10.341 -4.629 -3.935 1.00 92.81 73 GLY A N 1
ATOM 580 C CA . GLY A 1 73 ? 10.245 -5.586 -5.030 1.00 92.81 73 GLY A CA 1
ATOM 581 C C . GLY A 1 73 ? 11.628 -6.009 -5.531 1.00 92.81 73 GLY A C 1
ATOM 582 O O . GLY A 1 73 ? 11.894 -7.201 -5.672 1.00 92.81 73 GLY A O 1
ATOM 583 N N . ARG A 1 74 ? 12.559 -5.054 -5.690 1.00 92.25 74 ARG A N 1
ATOM 584 C CA . ARG A 1 74 ? 13.954 -5.335 -6.077 1.00 92.25 74 ARG A CA 1
ATOM 585 C C . ARG A 1 74 ? 14.712 -6.134 -5.017 1.00 92.25 74 ARG A C 1
ATOM 587 O O . ARG A 1 74 ? 15.405 -7.078 -5.380 1.00 92.25 74 ARG A O 1
ATOM 594 N N . ALA A 1 75 ? 14.576 -5.800 -3.734 1.00 91.12 75 ALA A N 1
ATOM 595 C CA . ALA A 1 75 ? 15.212 -6.557 -2.654 1.00 91.12 75 ALA A CA 1
ATOM 596 C C . ALA A 1 75 ? 14.697 -8.005 -2.593 1.00 91.12 75 ALA A C 1
ATOM 598 O O . ALA A 1 75 ? 15.484 -8.937 -2.476 1.00 91.12 75 ALA A O 1
ATOM 599 N N . SER A 1 76 ? 13.386 -8.201 -2.737 1.00 89.75 76 SER A N 1
ATOM 600 C CA . SER A 1 76 ? 12.770 -9.531 -2.744 1.00 89.75 76 SER A CA 1
ATOM 601 C C . SER A 1 76 ? 13.217 -10.367 -3.949 1.00 89.75 76 SER A C 1
ATOM 603 O O . SER A 1 76 ? 13.628 -11.514 -3.782 1.00 89.75 76 SER A O 1
ATOM 605 N N . SER A 1 77 ? 13.239 -9.759 -5.139 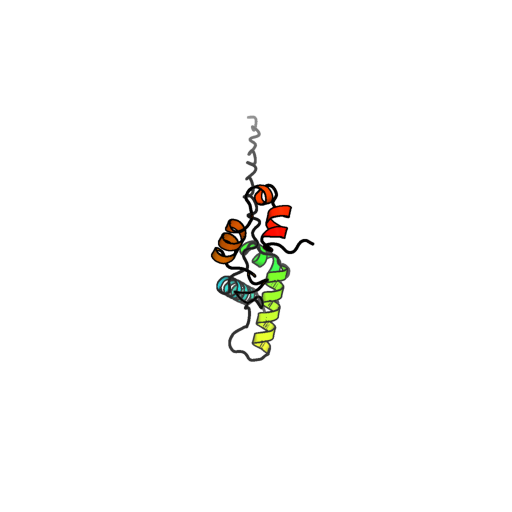1.00 87.69 77 SER A N 1
ATOM 606 C CA . SER A 1 77 ? 13.727 -10.395 -6.368 1.00 87.69 77 SER A CA 1
ATOM 607 C C . SER A 1 77 ? 15.208 -10.788 -6.274 1.00 87.69 77 SER A C 1
ATOM 609 O O . SER A 1 77 ? 15.567 -11.903 -6.641 1.00 87.69 77 SER A O 1
ATOM 611 N N . ARG A 1 78 ? 16.069 -9.925 -5.710 1.00 86.44 78 ARG A N 1
ATOM 612 C CA . ARG A 1 78 ? 17.498 -10.229 -5.491 1.00 86.44 78 ARG A CA 1
ATOM 613 C C . ARG A 1 78 ? 17.727 -11.377 -4.508 1.00 86.44 78 ARG A C 1
ATOM 615 O O . ARG A 1 78 ? 18.697 -12.107 -4.653 1.00 86.44 78 ARG A O 1
ATOM 622 N N . ASN A 1 79 ? 16.822 -11.562 -3.551 1.00 86.44 79 ASN A N 1
ATOM 623 C CA . ASN A 1 79 ? 16.890 -12.643 -2.568 1.00 86.44 79 ASN A CA 1
ATOM 624 C C . ASN A 1 79 ? 16.371 -13.991 -3.111 1.00 86.44 79 ASN A C 1
ATOM 626 O O . ASN A 1 79 ? 16.108 -14.899 -2.326 1.00 86.44 79 ASN A O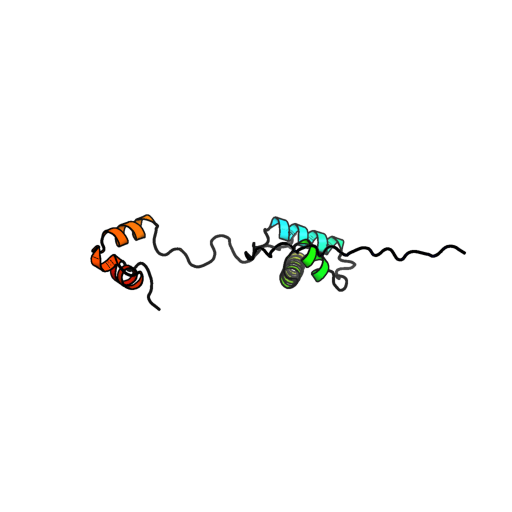 1
ATOM 630 N N . GLY A 1 80 ? 16.178 -14.126 -4.430 1.00 77.00 80 GLY A N 1
ATOM 631 C CA . GLY A 1 80 ? 15.806 -15.390 -5.072 1.00 77.00 80 GLY A CA 1
ATOM 632 C C . GLY A 1 80 ? 14.340 -15.791 -4.897 1.00 77.00 80 GLY A C 1
ATOM 633 O O . GLY A 1 80 ? 13.972 -16.924 -5.203 1.00 77.00 80 GLY A O 1
ATOM 634 N N . ARG A 1 81 ? 13.471 -14.888 -4.422 1.00 74.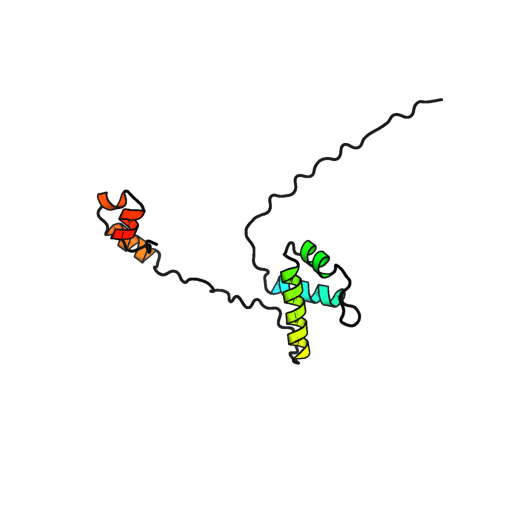00 81 ARG A N 1
ATOM 635 C CA . ARG A 1 81 ? 12.025 -15.140 -4.439 1.00 74.00 81 ARG A CA 1
ATOM 636 C C . ARG A 1 81 ? 11.528 -15.009 -5.878 1.00 74.00 81 ARG A C 1
ATOM 638 O O . ARG A 1 81 ? 11.673 -13.952 -6.483 1.00 74.00 81 ARG A O 1
ATOM 645 N N . GLY A 1 82 ? 10.904 -16.066 -6.404 1.00 75.12 82 GLY A N 1
ATOM 646 C CA . GLY A 1 82 ? 10.337 -16.078 -7.763 1.00 75.12 82 GLY A CA 1
ATOM 647 C C . GLY A 1 82 ? 9.226 -15.044 -7.993 1.00 75.12 82 GLY A C 1
ATOM 648 O O . GLY A 1 82 ? 8.912 -14.726 -9.133 1.00 75.12 82 GLY A O 1
ATOM 649 N N . VAL A 1 83 ? 8.662 -14.480 -6.918 1.00 84.19 83 VAL A N 1
ATOM 650 C CA . VAL A 1 83 ? 7.679 -13.391 -6.960 1.00 84.19 83 VAL A CA 1
ATOM 651 C C . VAL A 1 83 ? 8.143 -12.259 -6.048 1.00 84.19 83 VAL A C 1
ATOM 653 O O . VAL A 1 83 ? 8.477 -12.483 -4.882 1.00 84.19 83 VAL A O 1
ATOM 656 N N . ALA A 1 84 ? 8.144 -11.034 -6.574 1.00 87.25 84 ALA A N 1
ATOM 657 C CA . ALA A 1 84 ? 8.513 -9.840 -5.826 1.00 87.25 84 ALA A CA 1
ATOM 658 C C . ALA A 1 84 ? 7.511 -9.556 -4.689 1.00 87.25 84 ALA A C 1
ATOM 660 O O . ALA A 1 84 ? 6.311 -9.403 -4.914 1.00 87.25 84 ALA A O 1
ATOM 661 N N . ASP A 1 85 ? 8.018 -9.435 -3.460 1.00 89.31 85 ASP A N 1
ATOM 662 C CA . ASP A 1 85 ? 7.218 -9.036 -2.294 1.00 89.31 85 ASP A CA 1
ATOM 663 C C . ASP A 1 85 ? 7.034 -7.514 -2.262 1.00 89.31 85 ASP A C 1
ATOM 665 O O . ASP A 1 85 ? 7.958 -6.753 -1.962 1.00 89.31 85 ASP A O 1
ATOM 669 N N . ILE A 1 86 ? 5.819 -7.073 -2.585 1.00 90.94 86 ILE A N 1
ATOM 670 C CA . ILE A 1 86 ? 5.442 -5.656 -2.688 1.00 90.94 86 ILE A CA 1
ATOM 671 C C . ILE A 1 86 ? 4.318 -5.315 -1.685 1.00 90.94 86 ILE A C 1
ATOM 673 O O . ILE A 1 86 ? 3.829 -4.176 -1.588 1.00 90.94 86 ILE A O 1
ATOM 677 N N . ALA A 1 87 ? 3.899 -6.293 -0.880 1.00 87.44 87 ALA A N 1
ATOM 678 C CA . ALA A 1 87 ? 2.769 -6.151 0.018 1.00 87.44 87 ALA A CA 1
ATOM 679 C C . ALA A 1 87 ? 3.008 -5.078 1.093 1.00 87.44 87 ALA A C 1
ATOM 681 O O . ALA A 1 87 ? 4.128 -4.660 1.420 1.00 87.44 87 ALA A O 1
ATOM 682 N N . SER A 1 88 ? 1.912 -4.548 1.638 1.00 83.69 88 SER A N 1
ATOM 683 C CA . SER A 1 88 ? 2.016 -3.679 2.807 1.00 83.69 88 SER A CA 1
ATOM 684 C C . SER A 1 88 ? 2.408 -4.518 4.009 1.00 83.69 88 SER A C 1
ATOM 686 O O . SER A 1 88 ? 1.814 -5.562 4.234 1.00 83.69 88 SER A O 1
ATOM 688 N N . LYS A 1 89 ? 3.333 -4.016 4.831 1.00 82.69 89 LYS A N 1
ATOM 689 C CA . LYS A 1 89 ? 3.596 -4.606 6.149 1.00 82.69 89 LYS A CA 1
ATOM 690 C C . LYS A 1 89 ? 2.510 -4.270 7.168 1.00 82.69 89 LYS A C 1
ATOM 692 O O . LYS A 1 89 ? 2.578 -4.756 8.282 1.00 82.69 89 LYS A O 1
ATOM 697 N N . ILE A 1 90 ? 1.556 -3.407 6.811 1.00 78.19 90 ILE A N 1
ATOM 698 C CA . ILE A 1 90 ? 0.373 -3.134 7.625 1.00 78.19 90 ILE A CA 1
ATOM 699 C C . ILE A 1 90 ? -0.603 -4.287 7.354 1.00 78.19 90 ILE A C 1
ATOM 701 O O . ILE A 1 90 ? -1.193 -4.301 6.269 1.00 78.19 90 ILE A O 1
ATOM 705 N N . PRO A 1 91 ? -0.742 -5.268 8.267 1.00 66.31 91 PRO A N 1
ATOM 706 C CA . PRO A 1 91 ? -1.712 -6.338 8.090 1.00 66.31 91 PRO A CA 1
ATOM 707 C C . PRO A 1 91 ? -3.130 -5.769 8.208 1.00 66.31 91 PRO A C 1
ATOM 709 O O . PRO A 1 91 ? -3.318 -4.704 8.791 1.00 66.31 91 PRO A O 1
ATOM 712 N N . GLY A 1 92 ? -4.131 -6.478 7.678 1.00 73.44 92 GLY A N 1
ATOM 713 C CA . GLY A 1 92 ? -5.527 -6.021 7.651 1.00 73.44 92 GLY A CA 1
ATOM 714 C C . GLY A 1 92 ? -6.025 -5.515 9.007 1.00 73.44 92 GLY A C 1
ATOM 715 O O . GLY A 1 92 ? -6.117 -4.312 9.215 1.00 73.44 92 GLY A O 1
ATOM 716 N N . ASN A 1 93 ? -6.301 -6.417 9.951 1.00 67.38 93 ASN A N 1
ATOM 717 C CA . ASN A 1 93 ? -6.757 -6.086 11.307 1.00 67.38 93 ASN A CA 1
ATOM 718 C C . ASN A 1 93 ? -5.616 -5.500 12.178 1.00 67.38 93 ASN A C 1
ATOM 720 O O . ASN A 1 93 ? -5.277 -6.039 13.234 1.00 67.38 93 ASN A O 1
ATOM 724 N N . SER A 1 94 ? -4.983 -4.432 11.698 1.00 69.94 94 SER A N 1
ATOM 725 C CA . SER A 1 94 ? -3.960 -3.646 12.381 1.00 69.94 94 SER A CA 1
ATOM 726 C C . SER A 1 94 ? -4.580 -2.450 13.102 1.00 69.94 94 SER A C 1
ATOM 728 O O . SER A 1 94 ? -5.670 -1.989 12.774 1.00 69.94 94 SER A O 1
ATOM 730 N N . GLY A 1 95 ? -3.874 -1.944 14.112 1.00 79.12 95 GLY A N 1
ATOM 731 C CA . GLY A 1 95 ? -4.338 -0.836 14.942 1.00 79.12 95 GLY A CA 1
ATOM 732 C C . GLY A 1 95 ? -4.976 -1.284 16.256 1.00 79.12 95 GLY A C 1
ATOM 733 O O . GLY A 1 95 ? -5.005 -2.468 16.604 1.00 79.12 95 GLY A O 1
ATOM 734 N N . ARG A 1 96 ? -5.442 -0.297 17.027 1.00 82.75 96 ARG A N 1
ATOM 735 C CA . ARG A 1 96 ? -6.016 -0.520 18.355 1.00 82.75 96 ARG A CA 1
ATOM 736 C C . ARG A 1 96 ? -7.309 -1.320 18.224 1.00 82.75 96 ARG A C 1
ATOM 738 O O . ARG A 1 96 ? -8.259 -0.872 17.587 1.00 82.75 96 ARG A O 1
ATOM 745 N N . LYS A 1 97 ? -7.352 -2.490 18.863 1.00 82.88 97 LYS A N 1
ATOM 746 C CA . LYS A 1 97 ? -8.578 -3.285 18.957 1.00 82.88 97 LYS A CA 1
ATOM 747 C C . LYS A 1 97 ? -9.631 -2.523 19.746 1.00 82.88 97 LYS A C 1
ATOM 749 O O . LYS A 1 97 ? -9.320 -1.813 20.706 1.00 82.88 97 LYS A O 1
ATOM 754 N N . ARG A 1 98 ? -10.885 -2.704 19.346 1.00 81.88 98 ARG A N 1
ATOM 755 C CA . ARG A 1 98 ? -12.023 -2.194 20.096 1.00 81.88 98 ARG A CA 1
ATOM 756 C C . ARG A 1 98 ? -12.042 -2.877 21.467 1.00 81.88 98 ARG A C 1
ATOM 758 O O . ARG A 1 98 ? -12.025 -4.099 21.536 1.00 81.88 98 ARG A O 1
ATOM 765 N N . THR A 1 99 ? -12.017 -2.086 22.538 1.00 82.00 99 THR A N 1
ATOM 766 C CA . THR A 1 99 ? -11.930 -2.606 23.914 1.00 82.00 99 THR A CA 1
ATOM 767 C C . THR A 1 99 ? -13.259 -3.176 24.415 1.00 82.00 99 THR A C 1
ATOM 769 O O . THR A 1 99 ? -13.235 -4.052 25.265 1.00 82.00 99 THR A O 1
ATOM 772 N N . ARG A 1 100 ? -14.394 -2.699 23.888 1.00 78.75 100 ARG A N 1
ATOM 773 C CA . ARG A 1 100 ? -15.747 -3.110 24.297 1.00 78.75 100 ARG A CA 1
ATOM 774 C C . ARG A 1 100 ? -16.652 -3.348 23.101 1.00 78.75 100 ARG A C 1
ATOM 776 O O . ARG A 1 100 ? -16.528 -2.615 22.114 1.00 78.75 100 ARG A O 1
ATOM 783 N N . SER A 1 101 ? -17.567 -4.312 23.173 1.00 85.44 101 SER A N 1
ATOM 784 C CA . SER A 1 101 ? -18.565 -4.534 22.111 1.00 85.44 101 SER A CA 1
ATOM 785 C C . SER A 1 101 ? -19.603 -3.397 22.054 1.00 85.44 101 SER A C 1
ATOM 787 O O . SER A 1 101 ? -19.555 -2.461 22.853 1.00 85.44 101 SER A O 1
ATOM 789 N N . VAL A 1 102 ? -20.499 -3.394 21.057 1.00 86.31 102 VAL A N 1
ATOM 790 C CA . VAL A 1 102 ? -21.621 -2.427 21.026 1.00 86.31 102 VAL A CA 1
ATOM 791 C C . VAL A 1 102 ? -22.560 -2.716 22.192 1.00 86.31 102 VAL A C 1
ATOM 793 O O . VAL A 1 102 ? -22.828 -1.820 22.984 1.00 86.31 102 VAL A O 1
ATOM 796 N N . ASP A 1 103 ? -22.929 -3.983 22.356 1.00 87.25 103 ASP A N 1
ATOM 797 C CA . ASP A 1 103 ? -23.852 -4.442 23.394 1.00 87.25 103 ASP A CA 1
ATOM 798 C C . ASP A 1 103 ? -23.342 -4.128 24.805 1.00 87.25 103 ASP A C 1
ATOM 800 O O . ASP A 1 103 ? -24.101 -3.698 25.668 1.00 87.25 103 ASP A O 1
ATOM 804 N N . GLU A 1 104 ? -22.034 -4.270 25.039 1.00 86.12 104 GLU A N 1
ATOM 805 C CA . GLU A 1 104 ? -21.411 -3.943 26.325 1.00 86.12 104 GLU A CA 1
ATOM 806 C C . GLU A 1 104 ? -21.479 -2.437 26.623 1.00 86.12 104 GLU A C 1
ATOM 808 O O . GLU A 1 104 ? -21.738 -2.030 27.756 1.00 86.12 104 GLU A O 1
ATOM 813 N N . ILE A 1 105 ? -21.284 -1.592 25.606 1.00 86.44 105 ILE A N 1
ATOM 814 C CA . ILE A 1 105 ? -21.416 -0.136 25.745 1.00 86.44 105 ILE A CA 1
ATOM 815 C C . ILE A 1 105 ? -22.876 0.239 26.020 1.00 86.44 105 ILE A C 1
ATOM 817 O O . ILE A 1 105 ? -23.134 1.087 26.878 1.00 86.44 105 ILE A O 1
ATOM 821 N N . GLU A 1 106 ? -23.829 -0.390 25.333 1.00 89.06 106 GLU A N 1
ATOM 822 C CA . GLU A 1 106 ? -25.259 -0.154 25.540 1.00 89.06 106 GLU A CA 1
ATOM 823 C C . GLU A 1 106 ? -25.716 -0.585 26.934 1.00 89.06 106 GLU A C 1
ATOM 825 O O . GLU A 1 106 ? -26.393 0.184 27.622 1.00 89.06 106 GLU A O 1
ATOM 830 N N . ALA A 1 107 ? -25.304 -1.771 27.385 1.00 88.50 107 ALA A N 1
ATOM 831 C CA . ALA A 1 107 ? -25.596 -2.270 28.722 1.00 88.50 107 ALA A CA 1
ATOM 832 C C . ALA A 1 107 ? -25.016 -1.340 29.799 1.00 88.50 107 ALA A C 1
ATOM 834 O O . ALA A 1 107 ? -25.747 -0.903 30.691 1.00 88.50 107 ALA A O 1
ATOM 835 N N . ALA A 1 108 ? -23.743 -0.952 29.670 1.00 86.81 108 ALA A N 1
ATOM 836 C CA . ALA A 1 108 ? -23.097 -0.022 30.595 1.00 86.81 108 ALA A CA 1
ATOM 837 C C . ALA A 1 108 ? -23.787 1.353 30.606 1.00 86.81 108 ALA A C 1
ATOM 839 O O . ALA A 1 108 ? -23.979 1.943 31.665 1.00 86.81 108 ALA A O 1
ATOM 840 N N . THR A 1 109 ? -24.219 1.856 29.447 1.00 86.94 109 THR A N 1
ATOM 841 C CA . THR A 1 109 ? -24.955 3.127 29.345 1.00 86.94 109 THR A CA 1
ATOM 842 C C . THR A 1 109 ? -26.331 3.038 30.005 1.00 86.94 109 THR A C 1
ATOM 844 O O . THR A 1 109 ? -26.738 3.961 30.712 1.00 86.94 109 THR A O 1
ATOM 847 N N . ARG A 1 110 ? -27.043 1.919 29.822 1.00 90.38 110 ARG A N 1
ATOM 848 C CA . ARG A 1 110 ? -28.376 1.686 30.396 1.00 90.38 110 ARG A CA 1
ATOM 849 C C . ARG A 1 110 ? -28.348 1.548 31.921 1.00 90.38 110 ARG A C 1
ATOM 851 O O . ARG A 1 110 ? -29.321 1.926 32.564 1.00 90.38 110 ARG A O 1
ATOM 858 N N . GLN A 1 111 ? -27.244 1.076 32.499 1.00 89.75 111 GLN A N 1
ATOM 859 C CA . GLN A 1 111 ? -27.071 0.975 33.953 1.00 89.75 111 GLN A CA 1
ATOM 860 C C . GLN A 1 111 ? -26.807 2.326 34.645 1.00 89.75 111 GLN A C 1
ATOM 862 O O . GLN A 1 111 ? -27.070 2.466 35.836 1.00 89.75 111 GLN A O 1
ATOM 867 N N . VAL A 1 112 ? -26.322 3.349 33.930 1.00 89.69 112 VAL A N 1
ATOM 868 C CA . VAL A 1 112 ? -26.065 4.678 34.520 1.00 89.69 112 VAL A CA 1
ATOM 869 C C . VAL A 1 112 ? -27.386 5.402 34.804 1.00 89.69 112 VAL A C 1
ATOM 871 O O . VAL A 1 112 ? -28.225 5.489 33.913 1.00 89.69 112 VAL A O 1
ATOM 874 N N . HIS A 1 113 ? -27.568 5.979 35.998 1.00 90.75 113 HIS A N 1
ATOM 875 C CA . HIS A 1 113 ? -28.747 6.802 36.326 1.00 90.75 113 HIS A CA 1
ATOM 876 C C . HIS A 1 113 ? -28.917 7.975 35.345 1.00 90.75 113 HIS A C 1
ATOM 878 O O . HIS A 1 113 ? -27.928 8.588 34.938 1.00 90.75 113 HIS A O 1
ATOM 884 N N . GLN A 1 114 ? -30.156 8.319 34.980 1.00 88.38 114 GLN A N 1
ATOM 885 C CA . GLN A 1 114 ? -30.450 9.267 33.896 1.00 88.38 114 GLN A CA 1
ATOM 886 C C . GLN A 1 114 ? -29.829 10.660 34.113 1.00 88.38 114 GLN A C 1
ATOM 888 O O . GLN A 1 114 ? -29.282 11.246 33.180 1.00 88.38 114 GLN A O 1
ATOM 893 N N . GLU A 1 115 ? -29.794 11.147 35.352 1.00 88.81 115 GLU A N 1
ATOM 894 C CA . GLU A 1 115 ? -29.148 12.417 35.734 1.00 88.81 115 GLU A CA 1
ATOM 895 C C . GLU A 1 115 ? -27.632 12.428 35.500 1.00 88.81 115 GLU A C 1
ATOM 897 O O . GLU A 1 115 ? -27.017 13.472 35.317 1.00 88.81 115 GLU A O 1
ATOM 902 N N . SER A 1 116 ? -27.000 11.257 35.474 1.00 83.94 116 SER A N 1
ATOM 903 C CA . SER A 1 116 ? -25.561 11.129 35.235 1.00 83.94 116 SER A CA 1
ATOM 904 C C . SER A 1 116 ? -25.207 10.911 33.762 1.00 83.94 116 SER A C 1
ATOM 906 O O . SER A 1 116 ? -24.025 10.854 33.426 1.00 83.94 116 SER A O 1
ATOM 908 N N . ARG A 1 117 ? -26.210 10.820 32.877 1.00 86.50 117 ARG A N 1
ATOM 909 C CA . ARG A 1 117 ? -26.032 10.736 31.415 1.00 86.50 117 ARG A CA 1
ATOM 910 C C . ARG A 1 117 ? -25.982 12.108 30.733 1.00 86.50 117 ARG A C 1
ATOM 912 O O . ARG A 1 117 ? -25.830 12.174 29.520 1.00 86.50 117 ARG A O 1
ATOM 919 N N . GLN A 1 118 ? -26.110 13.191 31.500 1.00 88.88 118 GLN A N 1
ATOM 920 C CA . GLN A 1 118 ? -26.279 14.558 30.991 1.00 88.88 118 GLN A CA 1
ATOM 921 C C . GLN A 1 118 ? -25.040 15.099 30.268 1.00 88.88 118 GLN A C 1
ATOM 923 O O . GLN A 1 118 ? -25.154 15.912 29.357 1.00 88.88 118 GLN A O 1
ATOM 928 N N . THR A 1 119 ? -23.842 14.646 30.650 1.00 88.50 119 THR A N 1
ATOM 929 C CA . THR A 1 119 ? -22.597 15.036 29.977 1.00 88.50 119 THR A CA 1
ATOM 930 C C . THR A 1 119 ? -21.820 13.809 29.536 1.00 88.50 119 THR A C 1
ATOM 932 O O . THR A 1 119 ? -21.771 12.802 30.245 1.00 88.50 119 THR A O 1
ATOM 935 N N . MET A 1 120 ? -21.139 13.908 28.389 1.00 84.69 120 MET A N 1
ATOM 936 C CA . MET A 1 120 ? -20.275 12.829 27.901 1.00 84.69 120 MET A CA 1
ATOM 937 C C . MET A 1 120 ? -19.201 12.441 28.925 1.00 84.69 120 MET A C 1
ATOM 939 O O . MET A 1 120 ? -18.877 11.266 29.034 1.00 84.69 120 MET A O 1
ATOM 943 N N . ARG A 1 121 ? -18.678 13.400 29.705 1.00 84.44 121 ARG A N 1
ATOM 944 C CA . ARG A 1 121 ? -17.683 13.137 30.760 1.00 84.44 121 ARG A CA 1
ATOM 945 C C . ARG A 1 121 ? -18.266 12.342 31.928 1.00 84.44 121 ARG A C 1
ATOM 947 O O . ARG A 1 121 ? -17.670 11.344 32.321 1.00 84.44 121 ARG A O 1
ATOM 954 N N . ALA A 1 122 ? -19.421 12.747 32.461 1.00 85.88 122 ALA A N 1
ATOM 955 C CA . ALA A 1 122 ? -20.071 12.027 33.557 1.00 85.88 122 ALA A CA 1
ATOM 956 C C . ALA A 1 122 ? -20.507 10.623 33.116 1.00 85.88 122 ALA A C 1
ATOM 958 O O . ALA A 1 122 ? -20.269 9.650 33.831 1.00 85.88 122 ALA A O 1
ATOM 959 N N . LEU A 1 123 ? -21.055 10.506 31.902 1.00 86.75 123 LEU A N 1
ATOM 960 C CA . LEU A 1 123 ? -21.420 9.224 31.315 1.00 86.75 123 LEU A CA 1
ATOM 961 C C . LEU A 1 123 ? -20.191 8.329 31.131 1.00 86.75 123 LEU A C 1
ATOM 963 O O . LEU A 1 123 ? -20.222 7.175 31.543 1.00 86.75 123 LEU A O 1
ATOM 967 N N . ALA A 1 124 ? -19.106 8.846 30.553 1.00 85.31 124 ALA A N 1
ATOM 968 C CA . ALA A 1 124 ? -17.851 8.124 30.358 1.00 85.31 124 ALA A CA 1
ATOM 969 C C . ALA A 1 124 ? -17.261 7.609 31.672 1.00 85.31 124 ALA A C 1
ATOM 971 O O . ALA A 1 124 ? -16.857 6.451 31.749 1.00 85.31 124 ALA A O 1
ATOM 972 N N . PHE A 1 125 ? -17.250 8.460 32.701 1.00 85.12 125 PHE A N 1
ATOM 973 C CA . PHE A 1 125 ? -16.754 8.122 34.029 1.00 85.12 125 PHE A CA 1
ATOM 974 C C . PHE A 1 125 ? -17.610 7.033 34.683 1.00 85.12 125 PHE A C 1
ATOM 976 O O . PHE A 1 125 ? -17.076 6.025 35.133 1.00 85.12 125 PHE A O 1
ATOM 983 N N . LYS A 1 126 ? -18.943 7.187 34.675 1.00 86.50 126 LYS A N 1
ATOM 984 C CA . LYS A 1 126 ? -19.851 6.231 35.329 1.00 86.50 126 LYS A CA 1
ATOM 985 C C . LYS A 1 126 ? -20.043 4.923 34.558 1.00 86.50 126 LYS A C 1
ATOM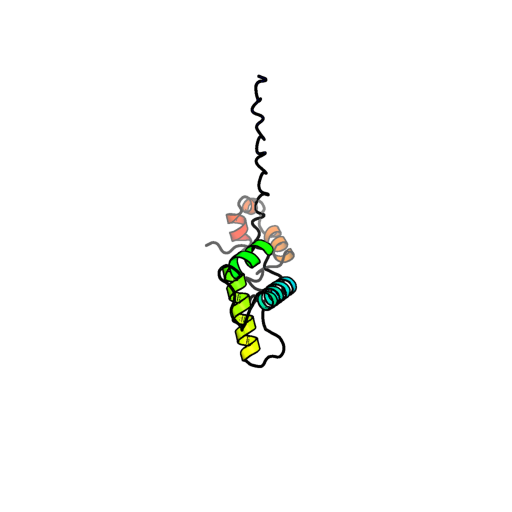 987 O O . LYS A 1 126 ? -20.247 3.891 35.178 1.00 86.50 126 LYS A O 1
ATOM 992 N N . SER A 1 127 ? -19.966 4.944 33.227 1.00 83.31 127 SER A N 1
ATOM 993 C CA . SER A 1 127 ? -20.052 3.736 32.386 1.00 83.31 127 SER A CA 1
ATOM 994 C C . SER A 1 127 ? -18.689 3.073 32.146 1.00 83.31 127 SER A C 1
ATOM 996 O O . SER A 1 127 ? -18.622 1.962 31.619 1.00 83.31 127 SER A O 1
ATOM 998 N N . GLY A 1 128 ? -17.581 3.747 32.473 1.00 82.12 128 GLY A N 1
ATOM 999 C CA . GLY A 1 128 ? -16.209 3.291 32.222 1.00 82.12 128 GLY A CA 1
ATOM 1000 C C . GLY A 1 128 ? -15.842 3.148 30.738 1.00 82.12 128 GLY A C 1
ATOM 1001 O O . GLY A 1 128 ? -14.864 2.481 30.411 1.00 82.12 128 GLY A O 1
ATOM 1002 N N . THR A 1 129 ? -16.637 3.709 29.820 1.00 73.19 129 THR A N 1
ATOM 1003 C CA . THR A 1 129 ? -16.510 3.499 28.362 1.00 73.19 129 THR A CA 1
ATOM 1004 C C . THR A 1 129 ? -15.356 4.273 27.726 1.00 73.19 129 THR A C 1
ATOM 1006 O O . THR A 1 129 ? -14.957 3.969 26.601 1.00 73.19 129 THR A O 1
ATOM 1009 N N . VAL A 1 130 ? -14.776 5.239 28.441 1.00 66.12 130 VAL A N 1
ATOM 1010 C CA . VAL A 1 130 ? -13.703 6.095 27.932 1.00 66.12 130 VAL A CA 1
ATOM 1011 C C . VAL A 1 130 ? -12.617 6.227 28.995 1.00 66.12 130 VAL A C 1
ATOM 1013 O O . VAL A 1 130 ? -12.904 6.535 30.149 1.00 66.12 130 VAL A O 1
ATOM 1016 N N . LYS A 1 131 ? -11.354 6.013 28.609 1.00 54.38 131 LYS A N 1
ATOM 1017 C CA . LYS A 1 131 ? -10.203 6.402 29.435 1.00 54.38 131 LYS A CA 1
ATOM 1018 C C . LYS A 1 131 ? -10.119 7.928 29.394 1.00 54.38 131 LYS A C 1
ATOM 1020 O O . LYS A 1 131 ? -9.847 8.478 28.329 1.00 54.38 131 LYS A O 1
ATOM 1025 N N . LEU A 1 132 ? -10.392 8.587 30.518 1.00 46.56 132 LEU A N 1
ATOM 1026 C CA . LEU A 1 132 ? -10.108 10.010 30.690 1.00 46.56 132 LEU A CA 1
ATOM 1027 C C . LEU A 1 132 ? -8.579 10.175 30.665 1.00 46.56 132 LEU A C 1
ATOM 1029 O O . LEU A 1 132 ? -7.892 9.563 31.480 1.00 46.56 132 LEU A O 1
ATOM 1033 N N . HIS A 1 133 ? -8.068 10.916 29.684 1.00 46.84 133 HIS A N 1
ATOM 1034 C CA . HIS A 1 133 ? -6.692 11.412 29.625 1.00 46.84 133 HIS A CA 1
ATOM 1035 C C . HIS A 1 133 ? -6.737 12.930 29.753 1.00 46.84 133 HIS A C 1
ATOM 1037 O O . HIS A 1 133 ? -7.681 13.521 29.173 1.00 46.84 133 HIS A O 1
#

Sequence (133 aa):
MPQQTNMSPKVASAVAPARVRGKKHLTLAQRHRIYELLLEICVQGELHRGAMLYVAQQFQCDSRIISHIWSRGRASSRNGRGVADIASKIPGNSGRKRTRSVDEIEAATRQVHQESRQTMRALAFKSGTVKLH

pLDDT: mean 79.82, std 17.47, range [37.69, 96.0]